Protein AF-A0A6A4G8T8-F1 (afdb_monomer)

Sequence (136 aa):
MVIAWNAFVVKFKLSPSDRVQQFKTRRDKFFRSTIRGAMTNVHEMSMAGKVRCAVEMKDECPFCYKGIPSMQANQPNLSRDLELAKIRLTELIESSKDKQALRIQAVLAGNEELRSQLDLIEQQTSKRIGSYSNNH

Mean predicted aligned error: 12.21 Å

pLDDT: mean 79.35, std 14.39, range [36.5, 96.31]

Secondary structure (DSSP, 8-state):
--THHHHHHHHHHT--GGGHHHHHHHHHHHHHH-HHHHHHHHHHHHHHTTS---S-GGG--TTSPTT-PPP-S--TT--HHHHHHHHHHHHHHHHHHHHHHHHHHHHHHHHHHHHHHHHHHHHHHHHHHHHHHT--

Solvent-accessible surface area (backbone atoms only — not comparable to full-atom values): 7932 Å² total; per-residue (Å²): 139,81,66,70,58,63,60,45,53,60,56,39,77,77,49,57,85,91,36,51,68,61,47,52,55,52,50,54,48,40,31,73,72,37,59,70,30,16,49,49,47,23,36,52,45,17,54,72,68,74,43,65,43,70,56,56,74,93,73,57,57,89,84,58,63,88,92,60,79,59,66,70,95,80,66,98,77,66,52,72,68,45,50,53,34,43,53,53,32,51,55,46,51,52,55,49,51,54,55,48,51,54,52,51,52,54,53,53,54,53,52,52,52,54,49,54,53,48,54,53,50,53,52,52,51,52,53,52,56,56,59,63,67,72,74,112

Structure (mmCIF, N/CA/C/O backbone):
data_AF-A0A6A4G8T8-F1
#
_entry.id   AF-A0A6A4G8T8-F1
#
loop_
_atom_site.group_PDB
_atom_site.id
_atom_site.type_symbol
_atom_site.label_atom_id
_atom_site.label_alt_id
_atom_site.label_comp_id
_atom_site.label_asym_id
_atom_site.label_entity_id
_atom_site.label_seq_id
_atom_site.pdbx_PDB_ins_code
_atom_site.Cartn_x
_atom_site.Cartn_y
_atom_site.Cartn_z
_atom_site.occupancy
_atom_site.B_iso_or_equiv
_atom_site.auth_seq_id
_atom_site.auth_comp_id
_atom_site.auth_asym_id
_atom_site.auth_atom_id
_atom_site.pdbx_PDB_model_num
ATOM 1 N N . MET A 1 1 ? -11.627 3.392 -1.302 1.00 36.50 1 MET A N 1
ATOM 2 C CA . MET A 1 1 ? -11.809 3.679 -2.745 1.00 36.50 1 MET A CA 1
ATOM 3 C C . MET A 1 1 ? -10.728 2.931 -3.550 1.00 36.50 1 MET A C 1
ATOM 5 O O . MET A 1 1 ? -9.694 3.500 -3.857 1.00 36.50 1 MET A O 1
ATOM 9 N N . VAL A 1 2 ? -10.902 1.625 -3.812 1.00 47.66 2 VAL A N 1
ATOM 10 C CA . VAL A 1 2 ? -9.869 0.738 -4.430 1.00 47.66 2 VAL A CA 1
ATOM 11 C C . VAL A 1 2 ? -10.173 0.422 -5.914 1.00 47.66 2 VAL A C 1
ATOM 13 O O . VAL A 1 2 ? -9.402 -0.223 -6.613 1.00 47.66 2 VAL A O 1
ATOM 16 N N . ILE A 1 3 ? -11.276 0.954 -6.449 1.00 49.69 3 ILE A N 1
ATOM 17 C CA . ILE A 1 3 ? -11.832 0.592 -7.767 1.00 49.69 3 ILE A CA 1
ATOM 18 C C . ILE A 1 3 ? -11.150 1.342 -8.941 1.00 49.69 3 ILE A C 1
ATOM 20 O O . ILE A 1 3 ? -11.283 0.963 -10.102 1.00 49.69 3 ILE A O 1
ATOM 24 N N . ALA A 1 4 ? -10.346 2.376 -8.670 1.00 72.31 4 ALA A N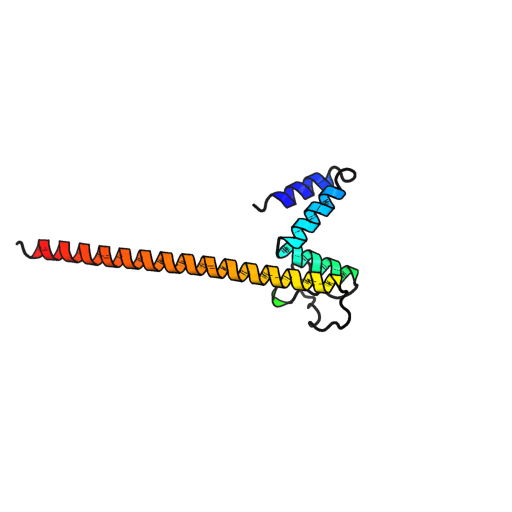 1
ATOM 25 C CA . ALA A 1 4 ? -9.829 3.278 -9.707 1.00 72.31 4 ALA A CA 1
ATOM 26 C C . ALA A 1 4 ? -8.699 2.699 -10.588 1.00 72.31 4 ALA A C 1
ATOM 28 O O . ALA A 1 4 ? -8.515 3.156 -11.719 1.00 72.31 4 ALA A O 1
ATOM 29 N N . TRP A 1 5 ? -7.935 1.720 -10.091 1.00 65.62 5 TRP A N 1
ATOM 30 C CA . TRP A 1 5 ? -6.782 1.162 -10.811 1.00 65.62 5 TRP A CA 1
ATOM 31 C C . TRP A 1 5 ? -7.190 0.078 -11.812 1.00 65.62 5 TRP A C 1
ATOM 33 O O . TRP A 1 5 ? -6.855 0.174 -12.990 1.00 65.62 5 TRP A O 1
ATOM 43 N N . ASN A 1 6 ? -8.002 -0.893 -11.386 1.00 70.50 6 ASN A N 1
ATOM 44 C CA . ASN A 1 6 ? -8.448 -1.986 -12.257 1.00 70.50 6 ASN A CA 1
ATOM 45 C C . ASN A 1 6 ? -9.254 -1.464 -13.456 1.00 70.50 6 ASN A C 1
ATOM 47 O O . ASN A 1 6 ? -8.993 -1.852 -14.593 1.00 70.50 6 ASN A O 1
ATOM 51 N N . ALA A 1 7 ? -10.164 -0.511 -13.224 1.00 69.06 7 ALA A N 1
ATOM 52 C CA . ALA A 1 7 ? -10.941 0.124 -14.289 1.00 69.06 7 ALA A CA 1
ATOM 53 C C . ALA A 1 7 ? -10.059 0.882 -15.297 1.00 69.06 7 ALA A C 1
ATOM 55 O O . ALA A 1 7 ? -10.372 0.950 -16.486 1.00 69.06 7 ALA A O 1
ATOM 56 N N . PHE A 1 8 ? -8.941 1.445 -14.836 1.00 66.69 8 PHE A N 1
ATOM 57 C CA . PHE A 1 8 ? -7.978 2.113 -15.700 1.00 66.69 8 PHE A CA 1
ATOM 58 C C . PHE A 1 8 ? -7.171 1.117 -16.545 1.00 66.69 8 PHE A C 1
ATOM 60 O O . PHE A 1 8 ? -7.055 1.317 -17.751 1.00 66.69 8 PHE A O 1
ATOM 67 N N . VAL A 1 9 ? -6.684 0.023 -15.948 1.00 69.56 9 VAL A N 1
ATOM 68 C CA . VAL A 1 9 ? -5.922 -1.024 -16.654 1.00 69.56 9 VAL A CA 1
ATOM 69 C C . VAL A 1 9 ? -6.753 -1.664 -17.770 1.00 69.56 9 VAL A C 1
ATOM 71 O O . VAL A 1 9 ? -6.255 -1.829 -18.882 1.00 69.56 9 VAL A O 1
ATOM 74 N N . VAL A 1 10 ? -8.029 -1.968 -17.509 1.00 71.44 10 VAL A N 1
ATOM 75 C CA . VAL A 1 10 ? -8.948 -2.516 -18.524 1.00 71.44 10 VAL A CA 1
ATOM 76 C C . VAL A 1 10 ? -9.118 -1.543 -19.694 1.00 71.44 10 VAL A C 1
ATOM 78 O O . VAL A 1 10 ? -8.988 -1.941 -20.847 1.00 71.44 10 VAL A O 1
ATOM 81 N N . LYS A 1 11 ? -9.328 -0.250 -19.412 1.00 64.50 11 LYS A N 1
ATOM 82 C CA . LYS A 1 11 ? -9.468 0.781 -20.454 1.00 64.50 11 LYS A CA 1
ATOM 83 C C . LYS A 1 11 ? -8.164 1.062 -21.212 1.00 64.50 11 LYS A C 1
ATOM 85 O O . LYS A 1 11 ? -8.225 1.454 -22.370 1.00 64.50 11 LYS A O 1
ATOM 90 N N . PHE A 1 12 ? -7.004 0.885 -20.582 1.00 62.62 12 PHE A N 1
ATOM 91 C CA . PHE A 1 12 ? -5.693 1.086 -21.208 1.00 62.62 12 PHE A CA 1
ATOM 92 C C . PHE A 1 12 ? -5.370 -0.001 -22.243 1.00 62.62 12 PHE A C 1
ATOM 94 O O . PHE A 1 12 ? -4.900 0.320 -23.330 1.00 62.62 12 PHE A O 1
ATOM 101 N N . LYS A 1 13 ? -5.697 -1.269 -21.949 1.00 67.12 13 LYS A N 1
ATOM 102 C CA . LYS A 1 13 ? 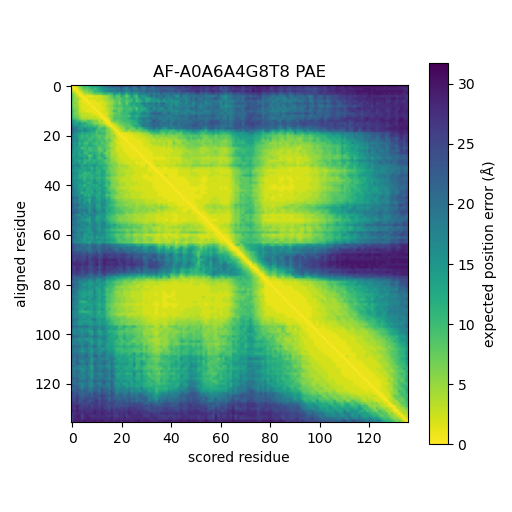-5.511 -2.394 -22.887 1.00 67.12 13 LYS A CA 1
ATOM 103 C C . LYS A 1 13 ? -6.242 -2.206 -24.222 1.00 67.12 13 LYS A C 1
ATOM 105 O O . LYS A 1 13 ? -5.807 -2.754 -25.224 1.00 67.12 13 LYS A O 1
ATOM 110 N N . LEU A 1 14 ? -7.336 -1.445 -24.221 1.00 69.06 14 LEU A N 1
ATOM 111 C CA . LEU A 1 14 ? -8.192 -1.234 -25.389 1.00 69.06 14 LEU A CA 1
ATOM 112 C C . LEU A 1 14 ? -7.700 -0.119 -26.329 1.00 69.06 14 LEU A C 1
ATOM 114 O O . LEU A 1 14 ? -8.100 -0.108 -27.485 1.00 69.06 14 LEU A O 1
ATOM 118 N N . SER A 1 15 ? -6.864 0.820 -25.863 1.00 65.44 15 SER A N 1
ATOM 119 C CA . SER A 1 15 ? -6.352 1.925 -26.697 1.00 65.44 15 SER A CA 1
ATOM 120 C C . SER A 1 15 ? -5.015 2.457 -26.153 1.00 65.44 15 SER A C 1
ATOM 122 O O . SER A 1 15 ? -5.001 3.425 -25.382 1.00 65.44 15 SER A O 1
ATOM 124 N N . PRO A 1 16 ? -3.884 1.813 -26.502 1.00 60.66 16 PRO A N 1
ATOM 125 C CA . PRO A 1 16 ? -2.596 2.050 -25.846 1.00 60.66 16 PRO A CA 1
ATOM 126 C C . PRO A 1 16 ? -1.949 3.405 -26.170 1.00 60.66 16 PRO A C 1
ATOM 128 O O . PRO A 1 16 ? -1.355 4.009 -25.278 1.00 60.66 16 PRO A O 1
ATOM 131 N N . SER A 1 17 ? -2.064 3.891 -27.413 1.00 65.94 17 SER A N 1
ATOM 132 C CA . SER A 1 17 ? -1.285 5.027 -27.943 1.00 65.94 17 SER A CA 1
ATOM 133 C C . SER A 1 17 ? -1.562 6.354 -27.231 1.00 65.94 17 SER A C 1
ATOM 135 O O . SER A 1 17 ? -0.626 7.027 -26.806 1.00 65.94 17 SER A O 1
ATOM 137 N N . ASP A 1 18 ? -2.830 6.689 -26.987 1.00 62.88 18 ASP A N 1
ATOM 138 C CA . ASP A 1 18 ? -3.213 8.002 -26.434 1.00 62.88 18 ASP A CA 1
ATOM 139 C C . ASP A 1 18 ? -3.124 8.069 -24.903 1.00 62.88 18 ASP A C 1
ATOM 141 O O . ASP A 1 18 ? -3.369 9.104 -24.280 1.00 62.88 18 ASP A O 1
ATOM 145 N N . ARG A 1 19 ? -2.820 6.940 -24.253 1.00 69.12 19 ARG A N 1
ATOM 146 C CA . ARG A 1 19 ? -2.987 6.785 -22.800 1.00 69.12 19 ARG A CA 1
ATOM 147 C C . ARG A 1 19 ? -1.708 6.416 -22.069 1.00 69.12 19 ARG A C 1
ATOM 149 O O . ARG A 1 19 ? -1.743 6.292 -20.844 1.00 69.12 19 ARG A O 1
ATOM 156 N N . VAL A 1 20 ? -0.577 6.290 -22.770 1.00 74.50 20 VAL A N 1
ATOM 157 C CA . VAL A 1 20 ? 0.723 5.936 -22.169 1.00 74.50 20 VAL A CA 1
ATOM 158 C C . VAL A 1 20 ? 1.103 6.911 -21.056 1.00 74.50 20 VAL A C 1
ATOM 160 O O . VAL A 1 20 ? 1.505 6.486 -19.974 1.00 74.50 20 VAL A O 1
ATOM 163 N N . GLN A 1 21 ? 0.932 8.216 -21.278 1.00 76.31 21 GLN A N 1
ATOM 164 C CA . GLN A 1 21 ? 1.296 9.216 -20.276 1.00 76.31 21 GLN A CA 1
ATOM 165 C C . GLN A 1 21 ? 0.377 9.156 -19.049 1.00 76.31 21 GLN A C 1
ATOM 167 O O . GLN A 1 21 ? 0.859 9.157 -17.919 1.00 76.31 21 GLN A O 1
ATOM 172 N N . GLN A 1 22 ? -0.935 8.993 -19.254 1.00 78.12 22 GLN A N 1
ATOM 173 C CA . GLN A 1 22 ? -1.886 8.794 -18.154 1.00 78.12 22 GLN A CA 1
ATOM 174 C C . GLN A 1 22 ? -1.583 7.513 -17.367 1.00 78.12 22 GLN A C 1
ATOM 176 O O . GLN A 1 22 ? -1.731 7.490 -16.144 1.00 78.12 22 GLN A O 1
ATOM 181 N N . PHE A 1 23 ? -1.130 6.460 -18.053 1.00 78.38 23 PHE A N 1
ATOM 182 C CA . PHE A 1 23 ? -0.689 5.218 -17.428 1.00 78.38 23 PHE A CA 1
ATOM 183 C C . PHE A 1 23 ? 0.527 5.438 -16.549 1.00 78.38 23 PHE A C 1
ATOM 185 O O . PHE A 1 23 ? 0.469 5.088 -15.372 1.00 78.38 23 PHE A O 1
ATOM 192 N N . LYS A 1 24 ? 1.573 6.084 -17.074 1.00 79.81 24 LYS A N 1
ATOM 193 C CA . LYS A 1 24 ? 2.770 6.430 -16.299 1.00 79.81 24 LYS A CA 1
ATOM 194 C C . LYS A 1 24 ? 2.394 7.225 -15.049 1.00 79.81 24 LYS A C 1
ATOM 196 O O . LYS A 1 24 ? 2.714 6.803 -13.944 1.00 79.81 24 LYS A O 1
ATOM 201 N N . THR A 1 25 ? 1.596 8.285 -15.190 1.00 84.50 25 THR A N 1
ATOM 202 C CA . THR A 1 25 ? 1.159 9.107 -14.050 1.00 84.50 25 THR A CA 1
ATOM 203 C C . THR A 1 25 ? 0.386 8.303 -13.004 1.00 84.50 25 THR A C 1
ATOM 205 O O . THR A 1 25 ? 0.646 8.429 -11.805 1.00 84.50 25 THR A O 1
ATOM 208 N N . ARG A 1 26 ? -0.577 7.471 -13.422 1.00 82.75 26 ARG A N 1
ATOM 209 C CA . ARG A 1 26 ? -1.377 6.678 -12.477 1.00 82.75 26 ARG A CA 1
ATOM 210 C C . ARG A 1 26 ? -0.561 5.561 -11.830 1.00 82.75 26 ARG A C 1
ATOM 212 O O . ARG A 1 26 ? -0.745 5.323 -10.639 1.00 82.75 26 ARG A O 1
ATOM 219 N N . ARG A 1 27 ? 0.335 4.914 -12.579 1.00 82.69 27 ARG A N 1
ATOM 220 C CA . ARG A 1 27 ? 1.260 3.897 -12.066 1.00 82.69 27 ARG A CA 1
ATOM 221 C C . ARG A 1 27 ? 2.175 4.498 -11.010 1.00 82.69 27 ARG A C 1
ATOM 223 O O . ARG A 1 27 ? 2.255 3.976 -9.906 1.00 82.69 27 ARG A O 1
ATOM 230 N N . ASP A 1 28 ? 2.777 5.644 -11.302 1.00 84.62 28 ASP A N 1
ATOM 231 C CA . ASP A 1 28 ? 3.679 6.306 -10.365 1.00 84.62 28 ASP A CA 1
ATOM 232 C C . ASP A 1 28 ? 2.931 6.767 -9.104 1.00 84.62 28 ASP A C 1
ATOM 234 O O . ASP A 1 28 ? 3.448 6.670 -7.990 1.00 84.62 28 ASP A O 1
ATOM 238 N N . LYS A 1 29 ? 1.676 7.219 -9.244 1.00 86.50 29 LYS A N 1
ATOM 239 C CA . LYS A 1 29 ? 0.807 7.498 -8.092 1.00 86.50 29 LYS A CA 1
ATOM 240 C C . LYS A 1 29 ? 0.534 6.232 -7.278 1.00 86.50 29 LYS A C 1
ATOM 242 O O . LYS A 1 29 ? 0.609 6.283 -6.053 1.00 86.50 29 LYS A O 1
ATOM 247 N N . PHE A 1 30 ? 0.227 5.110 -7.926 1.00 84.81 30 PHE A N 1
ATOM 248 C CA . PHE A 1 30 ? 0.000 3.827 -7.258 1.00 84.81 30 PHE A CA 1
ATOM 249 C C . PHE A 1 30 ? 1.239 3.364 -6.476 1.00 84.81 30 PHE A C 1
ATOM 251 O O . PHE A 1 30 ? 1.114 3.017 -5.300 1.00 84.81 30 PHE A O 1
ATOM 258 N N . PHE A 1 31 ? 2.426 3.460 -7.084 1.00 85.75 31 PHE A N 1
ATOM 259 C CA . PHE A 1 31 ? 3.709 3.132 -6.457 1.00 85.75 31 PHE A CA 1
ATOM 260 C C . PHE A 1 31 ? 4.013 3.982 -5.225 1.00 85.75 31 PHE A C 1
ATOM 262 O O . PHE A 1 31 ? 4.567 3.478 -4.256 1.00 85.75 31 PHE A O 1
ATOM 269 N N . ARG A 1 32 ? 3.613 5.257 -5.231 1.00 84.88 32 ARG A N 1
ATOM 270 C CA . ARG A 1 32 ? 3.858 6.177 -4.112 1.00 84.88 32 ARG A CA 1
ATOM 271 C C . ARG A 1 32 ? 2.826 6.123 -2.986 1.00 84.88 32 ARG A C 1
ATOM 273 O O . ARG A 1 32 ? 3.117 6.607 -1.903 1.00 84.88 32 ARG A O 1
ATOM 280 N N . SER A 1 33 ? 1.616 5.620 -3.230 1.00 84.00 33 SER A N 1
ATOM 281 C CA . SER A 1 33 ? 0.484 5.813 -2.299 1.00 84.00 33 SER A CA 1
ATOM 282 C C . SER A 1 33 ? -0.043 4.542 -1.648 1.00 84.00 33 SER A C 1
ATOM 284 O O . SER A 1 33 ? -0.909 4.616 -0.778 1.00 84.00 33 SER A O 1
ATOM 286 N N . THR A 1 34 ? 0.436 3.372 -2.065 1.00 87.69 34 THR A N 1
ATOM 287 C CA . THR A 1 34 ? -0.050 2.095 -1.540 1.00 87.69 34 THR A CA 1
ATOM 288 C C . THR A 1 34 ? 1.118 1.181 -1.212 1.00 87.69 34 THR A C 1
ATOM 290 O O . THR A 1 34 ? 2.083 1.140 -1.971 1.00 87.69 34 THR A O 1
ATOM 293 N N . ILE A 1 35 ? 1.005 0.400 -0.132 1.00 89.50 35 ILE A N 1
ATOM 294 C CA . ILE A 1 35 ? 2.016 -0.609 0.234 1.00 89.50 35 ILE A CA 1
ATOM 295 C C . ILE A 1 35 ? 2.250 -1.564 -0.940 1.00 89.50 35 ILE A C 1
ATOM 297 O O . ILE A 1 35 ? 3.381 -1.764 -1.366 1.00 89.50 35 ILE A O 1
ATOM 301 N N . ARG A 1 36 ? 1.172 -2.081 -1.546 1.00 88.19 36 ARG A N 1
ATOM 302 C CA . ARG A 1 36 ? 1.273 -2.993 -2.694 1.00 88.19 36 ARG A CA 1
ATOM 303 C C . ARG A 1 36 ? 1.972 -2.348 -3.892 1.00 88.19 36 ARG A C 1
ATOM 305 O O . ARG A 1 36 ? 2.762 -3.009 -4.561 1.00 88.19 36 ARG A O 1
ATOM 312 N N . GLY A 1 37 ? 1.703 -1.075 -4.168 1.00 87.19 37 GLY A N 1
ATOM 313 C CA . GLY A 1 37 ? 2.383 -0.336 -5.226 1.00 87.19 37 GLY A CA 1
ATOM 314 C C . GLY A 1 37 ? 3.857 -0.105 -4.923 1.00 87.19 37 GLY A C 1
ATOM 315 O O . GLY A 1 37 ? 4.686 -0.337 -5.796 1.00 87.19 37 GLY A O 1
ATOM 316 N N . ALA A 1 38 ? 4.198 0.277 -3.695 1.00 90.75 38 ALA A N 1
ATOM 317 C CA . ALA A 1 38 ? 5.585 0.443 -3.275 1.00 90.75 38 ALA A CA 1
ATOM 318 C C . ALA A 1 38 ? 6.361 -0.884 -3.342 1.00 90.75 38 ALA A C 1
ATOM 320 O O . ALA A 1 38 ? 7.465 -0.914 -3.877 1.00 90.75 38 ALA A O 1
ATOM 321 N N . MET A 1 39 ? 5.751 -2.001 -2.926 1.00 90.75 39 MET A N 1
ATOM 322 C CA . MET A 1 39 ? 6.313 -3.348 -3.101 1.00 90.75 39 MET A CA 1
ATOM 323 C C . MET A 1 39 ? 6.529 -3.703 -4.571 1.00 90.75 39 MET A C 1
ATOM 325 O O . MET A 1 39 ? 7.561 -4.272 -4.913 1.00 90.75 39 MET A O 1
ATOM 329 N N . THR A 1 40 ? 5.567 -3.363 -5.438 1.00 89.50 40 THR A N 1
ATOM 330 C CA . THR A 1 40 ? 5.695 -3.570 -6.891 1.00 89.50 40 THR A CA 1
ATOM 331 C C . THR A 1 40 ? 6.896 -2.793 -7.424 1.00 89.50 40 THR A C 1
ATOM 333 O O . THR A 1 40 ? 7.712 -3.350 -8.145 1.00 89.50 40 THR A O 1
ATOM 336 N N . ASN A 1 41 ? 7.043 -1.530 -7.016 1.00 90.75 41 ASN A N 1
ATOM 337 C CA . ASN A 1 41 ? 8.139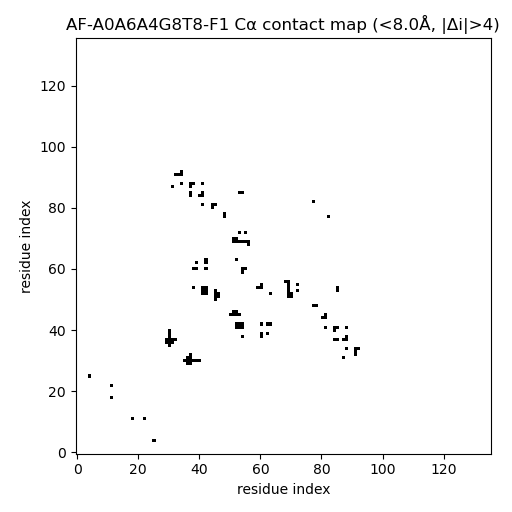 -0.673 -7.449 1.00 90.75 41 ASN A CA 1
ATOM 338 C C . ASN A 1 41 ? 9.506 -1.217 -7.006 1.00 90.75 41 ASN A C 1
ATOM 340 O O . ASN A 1 41 ? 10.405 -1.341 -7.828 1.00 90.75 41 ASN A O 1
ATOM 344 N N . VAL A 1 42 ? 9.655 -1.608 -5.734 1.00 90.88 42 VAL A N 1
ATOM 345 C CA . VAL A 1 42 ? 10.894 -2.234 -5.235 1.00 90.88 42 VAL A CA 1
ATOM 346 C C . VAL A 1 42 ? 11.205 -3.513 -6.012 1.00 90.88 42 VAL A C 1
ATOM 348 O O . VAL A 1 42 ? 12.342 -3.713 -6.428 1.00 90.88 42 VAL A O 1
ATOM 351 N N . HIS A 1 43 ? 10.198 -4.354 -6.262 1.00 88.88 43 HIS A N 1
ATOM 352 C CA . HIS A 1 43 ? 10.365 -5.578 -7.040 1.00 88.88 43 HIS A CA 1
ATOM 353 C C . HIS A 1 43 ? 10.832 -5.292 -8.476 1.00 88.88 43 HIS A C 1
ATOM 355 O O . HIS A 1 43 ? 11.838 -5.849 -8.910 1.00 88.88 43 HIS A O 1
ATOM 361 N N . GLU A 1 44 ? 10.147 -4.401 -9.199 1.00 88.12 44 GLU A N 1
ATOM 362 C CA . GLU A 1 44 ? 10.504 -4.022 -10.572 1.00 88.12 44 GLU A CA 1
ATOM 363 C C . GLU A 1 44 ? 11.926 -3.446 -10.649 1.00 88.12 44 GLU A C 1
ATOM 365 O O . GLU A 1 44 ? 12.706 -3.832 -11.520 1.00 88.12 44 GLU A O 1
ATOM 370 N N . MET A 1 45 ? 12.294 -2.572 -9.710 1.00 88.31 45 MET A N 1
ATOM 371 C CA . MET A 1 45 ? 13.615 -1.940 -9.669 1.00 88.31 45 MET A CA 1
ATOM 372 C C . MET A 1 45 ? 14.726 -2.928 -9.316 1.00 88.31 45 MET A C 1
ATOM 374 O O . MET A 1 45 ? 15.805 -2.864 -9.904 1.00 88.31 45 MET A O 1
ATOM 378 N N . SER A 1 46 ? 14.460 -3.882 -8.422 1.00 86.44 46 SER A N 1
ATOM 379 C CA . SER A 1 46 ? 15.374 -4.990 -8.161 1.00 86.44 46 SER A CA 1
ATOM 380 C C . SER A 1 46 ? 15.619 -5.827 -9.417 1.00 86.44 46 SER A C 1
ATOM 382 O O . SER A 1 46 ? 16.770 -6.060 -9.784 1.00 86.44 46 SER A O 1
ATOM 384 N N . MET A 1 47 ? 14.553 -6.234 -10.117 1.00 84.50 47 MET A N 1
ATOM 385 C CA . MET A 1 47 ? 14.681 -7.033 -11.340 1.00 84.50 47 MET A CA 1
ATOM 386 C C . MET A 1 47 ? 15.428 -6.269 -12.442 1.00 84.50 47 MET A C 1
ATOM 388 O O . MET A 1 47 ? 16.292 -6.840 -13.108 1.00 84.50 47 MET A O 1
ATOM 392 N N . ALA A 1 48 ? 15.157 -4.969 -12.598 1.00 83.38 48 ALA A N 1
ATOM 393 C CA . ALA A 1 48 ? 15.859 -4.105 -13.546 1.00 83.38 48 ALA A CA 1
ATOM 394 C C . ALA A 1 48 ? 17.356 -3.971 -13.219 1.00 83.38 48 ALA A C 1
ATOM 396 O O . ALA A 1 48 ? 18.195 -4.012 -14.118 1.00 83.38 48 ALA A O 1
ATOM 397 N N . GLY A 1 49 ? 17.698 -3.883 -11.931 1.00 80.62 49 GLY A N 1
ATOM 398 C CA . GLY A 1 49 ? 19.078 -3.901 -11.443 1.00 80.62 49 GLY A CA 1
ATOM 399 C C . GLY A 1 49 ? 19.755 -5.273 -11.515 1.00 80.62 49 GLY A C 1
ATOM 400 O O . GLY A 1 49 ? 20.905 -5.388 -11.101 1.00 80.62 49 GLY A O 1
ATOM 401 N N . LYS A 1 50 ? 19.067 -6.313 -12.016 1.00 80.25 50 LYS A N 1
ATOM 402 C CA . LYS A 1 50 ? 19.517 -7.718 -12.008 1.00 80.25 50 LYS A CA 1
ATOM 403 C C . LYS A 1 50 ? 19.894 -8.215 -10.608 1.00 80.25 50 LYS A C 1
ATOM 405 O O . LYS A 1 50 ? 20.738 -9.097 -10.454 1.00 80.25 50 LYS A O 1
ATOM 410 N N . VAL A 1 51 ? 19.247 -7.660 -9.589 1.00 80.00 51 VAL A N 1
ATOM 411 C CA . VAL A 1 51 ? 19.398 -8.062 -8.194 1.00 80.00 51 VAL A CA 1
ATOM 412 C C . VAL A 1 51 ? 18.154 -8.802 -7.721 1.00 80.00 51 VAL A C 1
ATOM 414 O O . VAL A 1 51 ? 17.082 -8.734 -8.327 1.00 80.00 51 VAL A O 1
ATOM 417 N N . ARG A 1 52 ? 18.275 -9.536 -6.613 1.00 79.25 52 ARG A N 1
ATOM 418 C CA . ARG A 1 52 ? 17.100 -10.149 -5.984 1.00 79.25 52 ARG A CA 1
ATOM 419 C C . ARG A 1 52 ? 16.175 -9.072 -5.416 1.00 79.25 52 ARG A C 1
ATOM 421 O O . ARG A 1 52 ? 16.598 -7.953 -5.135 1.00 79.25 52 ARG A O 1
ATOM 428 N N . CYS A 1 53 ? 14.899 -9.428 -5.268 1.00 85.56 53 CYS A N 1
ATOM 429 C CA . CYS A 1 53 ? 13.882 -8.527 -4.737 1.00 85.56 53 CYS A CA 1
ATOM 430 C C . CYS A 1 53 ? 14.289 -8.001 -3.358 1.00 85.56 53 CYS A C 1
ATOM 432 O O . CYS A 1 53 ? 14.499 -8.788 -2.438 1.00 85.56 53 CYS A O 1
ATOM 434 N N . ALA A 1 54 ? 14.365 -6.678 -3.225 1.00 86.00 54 ALA A N 1
ATOM 435 C CA . ALA A 1 54 ? 14.811 -6.023 -2.001 1.00 86.00 54 ALA A CA 1
ATOM 436 C C . ALA A 1 54 ? 13.672 -5.731 -1.004 1.00 86.00 54 ALA A C 1
ATOM 438 O O . ALA A 1 54 ? 13.895 -5.037 -0.012 1.00 86.00 54 ALA A O 1
ATOM 439 N N . VAL A 1 55 ? 12.462 -6.242 -1.263 1.00 86.69 55 VAL A N 1
ATOM 440 C CA . VAL A 1 55 ? 11.376 -6.285 -0.273 1.00 86.69 55 VAL A CA 1
ATOM 441 C C . VAL A 1 55 ? 11.771 -7.263 0.833 1.00 86.69 55 VAL A C 1
ATOM 443 O O . VAL A 1 55 ? 12.252 -8.365 0.547 1.00 86.69 55 VAL A O 1
ATOM 446 N N . GLU A 1 56 ? 11.577 -6.867 2.090 1.00 82.06 56 GLU A N 1
ATOM 447 C CA . GLU A 1 56 ? 11.908 -7.722 3.227 1.00 82.06 56 GLU A CA 1
ATOM 448 C C . GLU A 1 56 ? 11.038 -8.985 3.240 1.00 82.06 56 GLU A C 1
ATOM 450 O O . GLU A 1 56 ? 9.853 -8.948 2.906 1.00 82.06 56 GLU A O 1
ATOM 455 N N . MET A 1 57 ? 11.617 -10.118 3.653 1.00 74.62 57 MET A N 1
ATOM 456 C CA . MET A 1 57 ? 10.897 -11.400 3.687 1.00 74.62 57 MET A CA 1
ATOM 457 C C . MET A 1 57 ? 9.604 -11.332 4.506 1.00 74.62 57 MET A C 1
ATOM 459 O O . MET A 1 57 ? 8.601 -11.907 4.096 1.00 74.62 57 MET A O 1
ATOM 463 N N . LYS A 1 58 ? 9.630 -10.611 5.635 1.00 80.31 58 LYS A N 1
ATOM 464 C CA . LYS A 1 58 ? 8.497 -10.477 6.562 1.00 80.31 58 LYS A CA 1
ATOM 465 C C . LYS A 1 58 ? 7.273 -9.800 5.939 1.00 80.31 58 LYS A C 1
ATOM 467 O O . LYS A 1 58 ? 6.168 -9.990 6.430 1.00 80.31 58 LYS A O 1
ATOM 472 N N . ASP A 1 59 ? 7.476 -9.017 4.881 1.00 79.88 59 ASP A N 1
ATOM 473 C CA . ASP A 1 59 ? 6.410 -8.270 4.216 1.00 79.88 59 ASP A CA 1
ATOM 474 C C . ASP A 1 59 ? 5.838 -9.027 2.997 1.00 79.88 59 ASP A C 1
ATOM 476 O O . ASP A 1 59 ? 4.955 -8.508 2.320 1.00 79.88 59 ASP A O 1
ATOM 480 N N . GLU A 1 60 ? 6.343 -10.238 2.712 1.00 78.75 60 GLU A N 1
ATOM 481 C CA . GLU A 1 60 ? 5.859 -11.175 1.685 1.00 78.75 60 GLU A CA 1
ATOM 482 C C . GLU A 1 60 ? 5.527 -10.525 0.329 1.00 78.75 60 GLU A C 1
ATOM 484 O O . GLU A 1 60 ? 4.367 -10.371 -0.062 1.00 78.75 60 GLU A O 1
ATOM 489 N N . CYS A 1 61 ? 6.560 -10.167 -0.443 1.00 83.19 61 CYS A N 1
ATOM 490 C CA . CYS A 1 61 ? 6.368 -9.587 -1.774 1.00 83.19 61 CYS A CA 1
ATOM 491 C C . CYS A 1 61 ? 5.472 -10.483 -2.663 1.00 83.19 61 CYS A C 1
ATOM 493 O O . CYS A 1 61 ? 5.891 -11.584 -3.032 1.00 83.19 61 CYS A O 1
ATOM 495 N N . PRO A 1 62 ? 4.293 -10.007 -3.111 1.00 80.81 62 PRO A N 1
ATOM 496 C CA . PRO A 1 62 ? 3.329 -10.838 -3.837 1.00 80.81 62 PRO A CA 1
ATOM 497 C C . PRO A 1 62 ? 3.745 -11.149 -5.283 1.00 80.81 62 PRO A C 1
ATOM 499 O O . PRO A 1 62 ? 3.049 -11.886 -5.976 1.00 80.81 62 PRO A O 1
ATOM 502 N N . PHE A 1 63 ? 4.843 -10.553 -5.753 1.00 80.31 63 PHE A N 1
ATOM 503 C CA . PHE A 1 63 ? 5.383 -10.730 -7.103 1.00 80.31 63 PHE A CA 1
ATOM 504 C C . PHE A 1 63 ? 6.598 -11.659 -7.133 1.00 80.31 63 PHE A C 1
ATOM 506 O O . PHE A 1 63 ? 7.013 -12.099 -8.202 1.00 80.31 63 PHE A 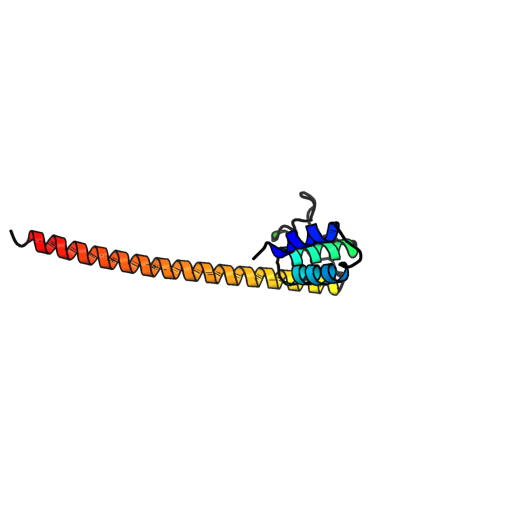O 1
ATOM 513 N N . CYS A 1 64 ? 7.178 -11.973 -5.973 1.00 78.69 64 CYS A N 1
ATOM 514 C CA . CYS A 1 64 ? 8.222 -12.983 -5.892 1.00 78.69 64 CYS A CA 1
ATOM 515 C C . CYS A 1 64 ? 7.619 -14.378 -6.095 1.00 78.69 64 CYS A C 1
ATOM 517 O O . CYS A 1 64 ? 6.529 -14.677 -5.606 1.00 78.69 64 CYS A O 1
ATOM 519 N N . TYR A 1 65 ? 8.351 -15.258 -6.780 1.00 66.94 65 TYR A N 1
ATOM 520 C CA . TYR A 1 65 ? 7.980 -16.668 -6.862 1.00 66.94 65 TYR A CA 1
ATOM 521 C C . TYR A 1 65 ? 7.991 -17.294 -5.463 1.00 66.94 65 TYR A C 1
ATOM 523 O O . TYR A 1 65 ? 8.988 -17.211 -4.740 1.00 66.94 65 TYR A O 1
ATOM 531 N N . LYS A 1 66 ? 6.882 -17.943 -5.088 1.00 60.75 66 LYS A N 1
ATOM 532 C CA . LYS A 1 66 ? 6.794 -18.719 -3.846 1.00 60.75 66 LYS A CA 1
ATOM 533 C C . LYS A 1 66 ? 7.876 -19.802 -3.856 1.00 60.75 66 LYS A C 1
ATOM 535 O O . LYS A 1 66 ? 7.984 -20.550 -4.821 1.00 60.75 66 LYS A O 1
ATOM 540 N N . GLY A 1 67 ? 8.669 -19.875 -2.790 1.00 52.09 67 GLY A N 1
ATOM 541 C CA . GLY A 1 67 ? 9.747 -20.861 -2.655 1.00 52.09 67 GLY A CA 1
ATOM 542 C C . GLY A 1 67 ? 11.125 -20.406 -3.147 1.00 52.09 67 GLY A C 1
ATOM 543 O O . GLY A 1 67 ? 12.080 -21.156 -2.985 1.00 52.09 67 GLY A O 1
ATOM 544 N N . ILE A 1 68 ? 11.271 -19.184 -3.677 1.00 55.47 68 ILE A N 1
ATOM 545 C CA . ILE A 1 68 ? 12.587 -18.556 -3.868 1.00 55.47 68 ILE A CA 1
ATOM 546 C C . ILE A 1 68 ? 12.785 -17.540 -2.736 1.00 55.47 68 ILE A C 1
ATOM 548 O O . ILE A 1 68 ? 12.170 -16.472 -2.773 1.00 55.47 68 ILE A O 1
ATOM 552 N N . PRO A 1 69 ? 13.623 -17.827 -1.722 1.00 50.72 69 PRO A N 1
ATOM 553 C CA . PRO A 1 69 ? 13.919 -16.859 -0.675 1.00 50.72 69 PRO A CA 1
ATOM 554 C C . PRO A 1 69 ? 14.490 -15.576 -1.295 1.00 50.72 69 PRO A C 1
ATOM 556 O O . PRO A 1 69 ? 15.405 -15.631 -2.129 1.00 50.72 69 PRO A O 1
ATOM 559 N N . SER A 1 70 ? 13.982 -14.413 -0.878 1.00 51.12 70 SER A N 1
ATOM 560 C CA . SER A 1 70 ? 14.716 -13.146 -1.023 1.00 51.12 70 SER A CA 1
ATOM 561 C C . SER A 1 70 ? 16.137 -13.371 -0.477 1.00 51.12 70 SER A C 1
ATOM 563 O O . SER A 1 70 ? 16.272 -13.963 0.589 1.00 51.12 70 SER A O 1
ATOM 565 N N . MET A 1 71 ? 17.222 -13.049 -1.198 1.00 50.19 71 MET A N 1
ATOM 566 C CA . MET A 1 71 ? 18.537 -13.185 -0.540 1.00 50.19 71 MET A CA 1
ATOM 567 C C . MET A 1 71 ? 18.684 -12.088 0.502 1.00 50.19 71 MET A C 1
ATOM 569 O O . MET A 1 71 ? 18.179 -10.985 0.323 1.00 50.19 71 MET A O 1
ATOM 573 N N . GLN A 1 72 ? 19.391 -12.452 1.569 1.00 48.72 72 GLN A N 1
ATOM 574 C CA . GLN A 1 72 ? 19.737 -11.649 2.734 1.00 48.72 72 GLN A CA 1
ATOM 575 C C . GLN A 1 72 ? 19.952 -10.159 2.438 1.00 48.72 72 GLN A C 1
ATOM 577 O O . GLN A 1 72 ? 20.536 -9.776 1.427 1.00 48.72 72 GLN A O 1
ATOM 582 N N . ALA A 1 73 ? 19.527 -9.345 3.405 1.00 50.22 73 ALA A N 1
ATOM 583 C CA . ALA A 1 73 ? 19.436 -7.885 3.408 1.00 50.22 73 ALA A CA 1
ATOM 584 C C . ALA A 1 73 ? 20.728 -7.094 3.101 1.00 50.22 73 ALA A C 1
ATOM 586 O O . ALA A 1 73 ? 20.684 -5.866 3.075 1.00 50.22 73 ALA A O 1
ATOM 587 N N . ASN A 1 74 ? 21.847 -7.757 2.812 1.00 50.19 74 ASN A N 1
ATOM 588 C CA . ASN A 1 74 ? 23.147 -7.136 2.586 1.00 50.19 74 ASN A CA 1
ATOM 589 C C . ASN A 1 74 ? 23.582 -7.308 1.127 1.00 50.19 74 ASN A C 1
ATOM 591 O O . ASN A 1 74 ? 24.409 -8.160 0.807 1.00 50.19 74 ASN A O 1
ATOM 595 N N . GLN A 1 75 ? 23.033 -6.485 0.232 1.00 56.00 75 GLN A N 1
ATOM 596 C CA . GLN A 1 75 ? 23.669 -6.236 -1.060 1.00 56.00 75 GLN A CA 1
ATOM 597 C C . GLN A 1 75 ? 24.371 -4.873 -1.014 1.00 56.00 75 GLN A C 1
ATOM 599 O O . GLN A 1 75 ? 23.683 -3.865 -0.875 1.00 56.00 75 GLN A O 1
ATOM 604 N N . PRO A 1 76 ? 25.711 -4.818 -1.141 1.00 55.16 76 PRO A N 1
ATOM 605 C CA . PRO A 1 76 ? 26.466 -3.573 -0.995 1.00 55.16 76 PRO A CA 1
ATOM 606 C C . PRO A 1 76 ? 26.271 -2.563 -2.138 1.00 55.16 76 PRO A C 1
ATOM 608 O O . PRO A 1 76 ? 26.779 -1.455 -2.043 1.00 55.16 76 PRO A O 1
ATOM 611 N N . ASN A 1 77 ? 25.544 -2.918 -3.205 1.00 63.66 77 ASN A N 1
ATOM 612 C CA . ASN A 1 77 ? 25.431 -2.114 -4.427 1.00 63.66 77 ASN A CA 1
ATOM 613 C C . ASN A 1 77 ? 23.975 -1.980 -4.902 1.00 63.66 77 ASN A C 1
ATOM 615 O O . ASN A 1 77 ? 23.660 -2.269 -6.059 1.00 63.66 77 ASN A O 1
ATOM 619 N N . LEU A 1 78 ? 23.058 -1.588 -4.014 1.00 70.75 78 LEU A N 1
ATOM 620 C CA . LEU A 1 78 ? 21.736 -1.154 -4.465 1.00 70.75 78 LEU A CA 1
ATOM 621 C C . LEU A 1 78 ? 21.896 0.172 -5.216 1.00 70.75 78 LEU A C 1
ATOM 623 O O . LEU A 1 78 ? 22.659 1.045 -4.810 1.00 70.75 78 LEU A O 1
ATOM 627 N N . SER A 1 79 ? 21.182 0.338 -6.329 1.00 85.19 79 SER A N 1
ATOM 628 C CA . SER A 1 79 ? 21.116 1.656 -6.952 1.00 85.19 79 SER A CA 1
ATOM 629 C C . SER A 1 79 ? 20.434 2.633 -5.991 1.00 85.19 79 SER A C 1
ATOM 631 O O . SER A 1 79 ? 19.508 2.258 -5.267 1.00 85.19 79 SER A O 1
ATOM 633 N N . ARG A 1 80 ? 20.842 3.906 -6.020 1.00 88.25 80 ARG A N 1
ATOM 634 C CA . ARG A 1 80 ? 20.219 4.973 -5.218 1.00 88.25 80 ARG A CA 1
ATOM 635 C C . ARG A 1 80 ? 18.693 4.983 -5.352 1.00 88.25 80 ARG A C 1
ATOM 637 O O . ARG A 1 80 ? 17.973 5.184 -4.379 1.00 88.25 80 ARG A O 1
ATOM 644 N N . ASP A 1 81 ? 18.194 4.737 -6.560 1.00 87.31 81 ASP A N 1
ATOM 645 C CA . ASP A 1 81 ? 16.759 4.715 -6.825 1.00 87.31 81 ASP A CA 1
ATOM 646 C C . ASP A 1 81 ? 16.065 3.535 -6.122 1.00 87.31 81 ASP A C 1
ATOM 648 O O . ASP A 1 81 ? 14.959 3.690 -5.598 1.00 87.31 81 ASP A O 1
ATOM 652 N N . LEU A 1 82 ? 16.714 2.366 -6.067 1.00 88.75 82 LEU A N 1
ATOM 653 C CA . LEU A 1 82 ? 16.204 1.196 -5.354 1.00 88.75 82 LEU A CA 1
ATOM 654 C C . LEU A 1 82 ? 16.226 1.413 -3.835 1.00 88.75 82 LEU A C 1
ATOM 656 O O . LEU A 1 82 ? 15.266 1.047 -3.159 1.00 88.75 82 LEU A O 1
ATOM 660 N N . GLU A 1 83 ? 17.256 2.064 -3.294 1.00 89.81 83 GLU A N 1
ATOM 661 C CA . GLU A 1 83 ? 17.290 2.452 -1.877 1.00 89.81 83 GLU A CA 1
ATOM 662 C C . GLU A 1 83 ? 16.142 3.399 -1.518 1.00 89.81 83 GLU A C 1
ATOM 664 O O . GLU A 1 83 ? 15.409 3.151 -0.560 1.00 89.81 83 GLU A O 1
ATOM 669 N N . LEU A 1 84 ? 15.909 4.433 -2.331 1.00 91.06 84 LEU A N 1
ATOM 670 C CA . LEU A 1 84 ? 14.782 5.350 -2.142 1.00 91.06 84 LEU A CA 1
ATOM 671 C C . LEU A 1 84 ? 13.430 4.630 -2.225 1.00 91.06 84 LEU A C 1
ATOM 673 O O . LEU A 1 84 ? 12.503 4.958 -1.482 1.00 91.06 84 LEU A O 1
ATOM 677 N N . ALA A 1 85 ? 13.292 3.647 -3.118 1.00 90.38 85 ALA A N 1
ATOM 678 C CA . ALA A 1 85 ? 12.084 2.835 -3.205 1.00 90.38 85 ALA A CA 1
ATOM 679 C C . ALA A 1 85 ? 11.869 1.978 -1.947 1.00 90.38 85 ALA A C 1
ATOM 681 O O . ALA A 1 85 ? 10.731 1.873 -1.487 1.00 90.38 85 ALA A O 1
ATOM 682 N N . LYS A 1 86 ? 12.940 1.413 -1.370 1.00 90.81 86 LYS A N 1
ATOM 683 C CA . LYS A 1 86 ? 12.876 0.671 -0.102 1.00 90.81 86 LYS A CA 1
ATOM 684 C C . LYS A 1 86 ? 12.453 1.569 1.056 1.00 90.81 86 LYS A C 1
ATOM 686 O O . LYS A 1 86 ? 11.519 1.212 1.760 1.00 90.81 86 LYS A O 1
ATOM 691 N N . ILE A 1 87 ? 13.081 2.73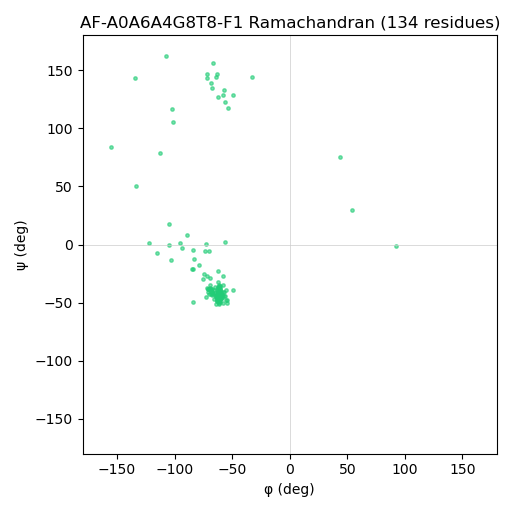8 1.209 1.00 91.12 87 ILE A N 1
ATOM 692 C CA . ILE A 1 87 ? 12.748 3.701 2.274 1.00 91.12 87 ILE A CA 1
ATOM 693 C C . ILE A 1 87 ? 11.255 4.047 2.228 1.00 91.12 87 ILE A C 1
ATOM 695 O O . ILE A 1 87 ? 10.556 3.917 3.229 1.00 91.12 87 ILE A O 1
ATOM 699 N N . ARG A 1 88 ? 10.729 4.369 1.040 1.00 90.88 88 ARG A N 1
ATOM 700 C CA . ARG A 1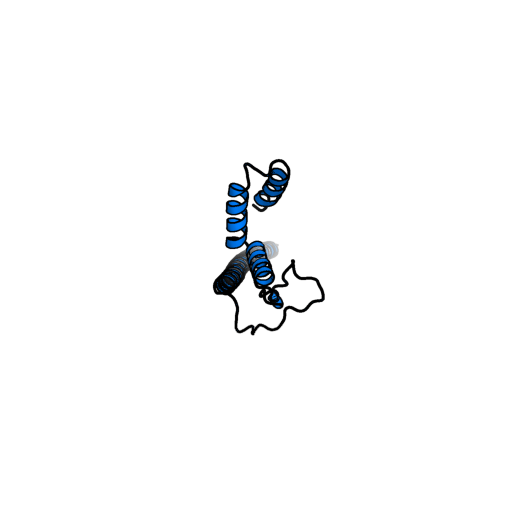 88 ? 9.298 4.669 0.859 1.00 90.88 88 ARG A CA 1
ATOM 701 C C . ARG A 1 88 ? 8.383 3.505 1.226 1.00 90.88 88 ARG A C 1
ATOM 703 O O . ARG A 1 88 ? 7.288 3.724 1.739 1.00 90.88 88 ARG A O 1
ATOM 710 N N . LEU A 1 89 ? 8.783 2.272 0.912 1.00 92.44 89 LEU A N 1
ATOM 711 C CA . LEU A 1 89 ? 8.019 1.093 1.306 1.00 92.44 89 LEU A CA 1
ATOM 712 C C . LEU A 1 89 ? 7.966 0.975 2.835 1.00 92.44 89 LEU A C 1
ATOM 714 O O . LEU A 1 89 ? 6.877 0.790 3.377 1.00 92.44 89 LEU A O 1
ATOM 718 N N . THR A 1 90 ? 9.104 1.140 3.513 1.00 91.06 90 THR A N 1
ATOM 719 C CA . THR A 1 90 ? 9.191 1.114 4.979 1.00 91.06 90 THR A CA 1
ATOM 720 C C . THR A 1 90 ? 8.294 2.178 5.611 1.00 91.06 90 THR A C 1
ATOM 722 O O . THR A 1 90 ? 7.432 1.835 6.418 1.00 91.06 90 THR A O 1
ATOM 725 N N . GLU A 1 91 ? 8.391 3.432 5.161 1.00 91.88 91 GLU A N 1
ATOM 726 C CA . GLU A 1 91 ? 7.558 4.544 5.649 1.00 91.88 91 GLU A CA 1
ATOM 727 C C . GLU A 1 91 ? 6.052 4.264 5.491 1.00 91.88 91 GLU A C 1
ATOM 729 O O . GLU A 1 91 ? 5.244 4.553 6.377 1.00 91.88 91 GLU A O 1
ATOM 734 N N . LEU A 1 92 ? 5.641 3.674 4.361 1.00 91.44 92 LEU A N 1
ATOM 735 C CA . LEU A 1 92 ? 4.238 3.327 4.118 1.00 91.44 92 LEU A CA 1
ATOM 736 C C . LEU A 1 92 ? 3.746 2.197 5.028 1.00 91.44 92 LEU A C 1
ATOM 738 O O . LEU A 1 92 ? 2.591 2.229 5.464 1.00 91.44 92 LEU A O 1
ATOM 742 N N . ILE A 1 93 ? 4.591 1.200 5.294 1.00 90.12 93 ILE A N 1
ATOM 743 C CA . ILE A 1 93 ? 4.269 0.096 6.202 1.00 90.12 93 ILE A CA 1
ATOM 744 C C . ILE A 1 93 ? 4.117 0.625 7.630 1.00 90.12 93 ILE A C 1
ATOM 746 O O . ILE A 1 93 ? 3.119 0.316 8.282 1.00 90.12 93 ILE A O 1
ATOM 750 N N . GLU A 1 94 ? 5.053 1.449 8.097 1.00 90.31 94 GLU A N 1
ATOM 751 C CA . GLU A 1 94 ? 5.016 2.063 9.430 1.00 90.31 94 GLU A CA 1
ATOM 752 C C . GLU A 1 94 ? 3.783 2.956 9.597 1.00 90.31 94 GLU A C 1
ATOM 754 O O . GLU A 1 94 ? 2.962 2.710 10.479 1.00 90.31 94 GLU A O 1
ATOM 759 N N . SER A 1 95 ? 3.532 3.868 8.651 1.00 89.94 95 SER A N 1
ATOM 760 C CA . SER A 1 95 ? 2.332 4.717 8.673 1.00 89.94 95 SER A CA 1
ATOM 761 C C . SER A 1 95 ? 1.028 3.908 8.689 1.00 89.94 95 SER A C 1
ATOM 763 O O . SER A 1 95 ? 0.027 4.324 9.280 1.00 89.94 95 SER A O 1
ATOM 765 N N . SER A 1 96 ? 0.993 2.753 8.017 1.00 89.69 96 SER A N 1
ATOM 766 C CA . SER A 1 96 ? -0.179 1.875 8.038 1.00 89.69 96 SER A CA 1
ATOM 767 C C . SER A 1 96 ? -0.365 1.191 9.390 1.00 89.69 96 SER A C 1
ATOM 769 O O . SER A 1 96 ? -1.508 1.056 9.832 1.00 89.69 96 SER A O 1
ATOM 771 N N . LYS A 1 97 ? 0.725 0.773 10.045 1.00 88.62 97 LYS A N 1
ATOM 772 C CA . LYS A 1 97 ? 0.689 0.198 11.397 1.00 88.62 97 LYS A CA 1
ATOM 773 C C . LYS A 1 97 ? 0.196 1.226 12.407 1.00 88.62 97 LYS A C 1
ATOM 775 O O . LYS A 1 97 ? -0.716 0.912 13.165 1.00 88.62 97 LYS A O 1
ATOM 780 N N . ASP A 1 98 ? 0.680 2.462 12.332 1.00 89.38 98 ASP A N 1
ATOM 781 C CA . ASP A 1 98 ? 0.237 3.549 13.213 1.00 89.38 98 ASP A CA 1
ATOM 782 C C . ASP A 1 98 ? -1.259 3.833 13.048 1.00 89.38 98 ASP A C 1
ATOM 784 O O . ASP A 1 98 ? -2.013 3.911 14.018 1.00 89.38 98 ASP A O 1
ATOM 788 N N . LYS A 1 99 ? -1.739 3.901 11.800 1.00 88.06 99 LYS A N 1
ATOM 789 C CA . LYS A 1 99 ? -3.174 4.068 11.511 1.00 88.06 99 LYS A CA 1
ATOM 790 C C . LYS A 1 99 ? -4.011 2.909 12.039 1.00 88.06 99 LYS A C 1
ATOM 792 O O . LYS A 1 99 ? -5.146 3.123 12.462 1.00 88.06 99 LYS A O 1
ATOM 797 N N . GLN A 1 100 ? -3.494 1.685 11.979 1.00 88.44 100 GLN A N 1
ATOM 798 C CA . GLN A 1 100 ? -4.173 0.520 12.532 1.00 88.44 100 GLN A CA 1
ATOM 799 C C . GLN A 1 100 ? -4.193 0.567 14.064 1.00 88.44 100 GLN A C 1
ATOM 801 O O . GLN A 1 100 ? -5.248 0.326 14.647 1.00 88.44 100 GLN A O 1
ATOM 806 N N . ALA A 1 101 ? -3.083 0.939 14.702 1.00 90.19 101 ALA A N 1
ATOM 807 C CA . ALA A 1 101 ? -2.988 1.102 16.149 1.00 90.19 101 ALA A CA 1
ATOM 808 C C . ALA A 1 101 ? -3.988 2.149 16.665 1.00 90.19 101 ALA A C 1
ATOM 810 O O . ALA A 1 101 ? -4.753 1.862 17.583 1.00 90.19 101 ALA A O 1
ATOM 811 N N . LEU A 1 102 ? -4.081 3.305 15.999 1.00 91.94 102 LEU A N 1
ATOM 812 C CA . LEU A 1 102 ? -5.061 4.347 16.324 1.00 91.94 102 LEU A CA 1
ATOM 813 C C . LEU A 1 102 ? -6.509 3.849 16.214 1.00 91.94 102 LEU A C 1
ATOM 815 O O . LEU A 1 102 ? -7.342 4.148 17.068 1.00 91.94 102 LEU A O 1
ATOM 819 N N . ARG A 1 103 ? -6.826 3.057 15.181 1.00 91.19 103 ARG A N 1
ATOM 820 C CA . ARG A 1 103 ? -8.164 2.456 15.034 1.00 91.19 103 ARG A CA 1
ATOM 821 C C . ARG A 1 103 ? -8.473 1.468 16.153 1.00 91.19 103 ARG A C 1
ATOM 823 O O . ARG A 1 103 ? -9.589 1.473 16.658 1.00 91.19 103 ARG A O 1
ATOM 830 N N . ILE A 1 104 ? -7.505 0.635 16.535 1.00 92.75 104 ILE A N 1
ATOM 831 C CA . ILE A 1 104 ? -7.660 -0.318 17.641 1.00 92.75 104 ILE A CA 1
ATOM 832 C C . ILE A 1 104 ? -7.902 0.438 18.950 1.00 92.75 104 ILE A C 1
ATOM 834 O O . ILE A 1 104 ? -8.832 0.103 19.677 1.00 92.75 104 ILE A O 1
ATOM 838 N N . GLN A 1 105 ? -7.132 1.494 19.215 1.00 93.75 105 GLN A N 1
ATOM 839 C CA . GLN A 1 105 ? -7.296 2.319 20.410 1.00 93.75 105 GLN A CA 1
ATOM 840 C C . GLN A 1 105 ? -8.688 2.963 20.482 1.00 93.75 105 GLN A C 1
ATOM 842 O O . GLN A 1 105 ? -9.323 2.928 21.533 1.00 93.75 105 GLN A O 1
ATOM 847 N N . ALA A 1 106 ? -9.198 3.480 19.360 1.00 94.00 106 ALA A N 1
ATOM 848 C CA . ALA A 1 106 ? -10.547 4.038 19.293 1.00 94.00 106 ALA A CA 1
ATOM 849 C C . ALA A 1 106 ? -11.637 2.990 19.594 1.00 94.00 106 ALA A C 1
ATOM 851 O O . ALA A 1 106 ? -12.602 3.289 20.294 1.00 94.00 106 ALA A O 1
ATOM 852 N N . VAL A 1 107 ? -11.475 1.755 19.106 1.00 94.81 107 VAL A N 1
ATOM 853 C CA . VAL A 1 107 ? -12.406 0.651 19.401 1.00 94.81 107 VAL A CA 1
ATOM 854 C C . VAL A 1 107 ? -12.362 0.267 20.881 1.00 94.81 107 VAL A C 1
ATOM 856 O O . VAL A 1 107 ? -13.410 0.059 21.486 1.00 94.81 107 VAL A O 1
ATOM 859 N N . LEU A 1 108 ? -11.170 0.191 21.479 1.00 95.00 108 LEU A N 1
ATOM 860 C CA . LEU A 1 108 ? -11.019 -0.139 22.899 1.00 95.00 108 LEU A CA 1
ATOM 861 C C . LEU A 1 108 ? -11.682 0.907 23.802 1.00 95.00 108 LEU A C 1
ATOM 863 O O . LEU A 1 108 ? -12.435 0.526 24.693 1.00 95.00 108 LEU A O 1
ATOM 867 N N . ALA A 1 109 ? -11.480 2.196 23.518 1.00 94.50 109 ALA A N 1
ATOM 868 C CA . ALA A 1 109 ? -12.132 3.280 24.253 1.00 94.50 109 ALA A CA 1
ATOM 869 C C . ALA A 1 109 ? -13.667 3.208 24.144 1.00 94.50 109 ALA A C 1
ATOM 871 O O . ALA A 1 109 ? -14.371 3.344 25.141 1.00 94.50 109 ALA A O 1
ATOM 872 N N . GLY A 1 110 ? -14.198 2.921 22.948 1.00 95.44 110 GLY A N 1
ATOM 873 C CA . GLY A 1 110 ? -15.639 2.729 22.759 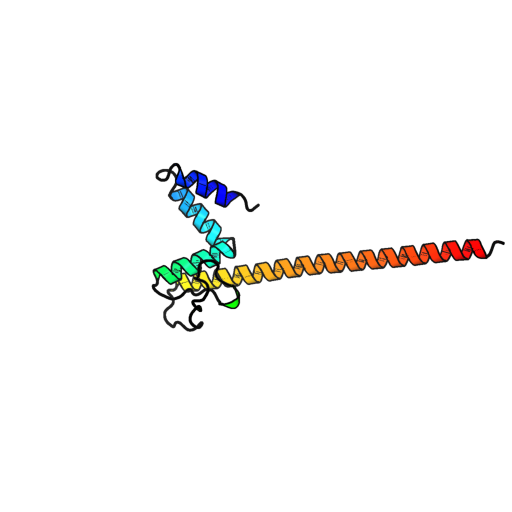1.00 95.44 110 GLY A CA 1
ATOM 874 C C . GLY A 1 110 ? -16.204 1.540 23.548 1.00 95.44 110 GLY A C 1
ATOM 875 O O . GLY A 1 110 ? -17.305 1.620 24.085 1.00 95.44 110 GLY A O 1
ATOM 876 N N . ASN A 1 111 ? -15.446 0.448 23.666 1.00 95.94 111 ASN A N 1
ATOM 877 C CA . ASN A 1 111 ? -15.861 -0.713 24.457 1.00 95.94 111 ASN A CA 1
ATOM 878 C C . ASN A 1 111 ? -15.870 -0.429 25.967 1.00 95.94 111 ASN A C 1
ATOM 880 O O . ASN A 1 111 ? -16.707 -0.976 26.682 1.00 95.94 111 ASN A O 1
ATOM 884 N N . GLU A 1 112 ? -14.947 0.396 26.460 1.00 96.31 112 GLU A N 1
ATOM 885 C CA . GLU A 1 112 ? -14.887 0.801 27.869 1.00 96.31 112 GLU A CA 1
ATOM 886 C C . GLU A 1 112 ? -16.073 1.696 28.259 1.00 96.31 112 GLU A C 1
ATOM 888 O O . GLU A 1 112 ? -16.699 1.485 29.300 1.00 96.31 112 GLU A O 1
ATOM 893 N N . GLU A 1 113 ? -16.460 2.612 27.370 1.00 95.62 113 GLU A N 1
ATOM 894 C CA . GLU A 1 113 ? -17.676 3.416 27.521 1.00 95.62 113 GLU A CA 1
ATOM 895 C C . GLU A 1 113 ? -18.933 2.531 27.572 1.00 95.62 113 GLU A C 1
ATOM 897 O O . GLU A 1 113 ? -19.751 2.655 28.483 1.00 95.62 113 GLU A O 1
ATOM 902 N N . LEU A 1 114 ? -19.067 1.572 26.648 1.00 95.81 114 LEU A N 1
ATOM 903 C CA . LEU A 1 114 ? -20.201 0.639 26.637 1.00 95.81 114 LEU A CA 1
ATOM 904 C C . LEU A 1 114 ? -20.282 -0.212 27.911 1.00 95.81 114 LEU A C 1
ATOM 906 O O . LEU A 1 114 ? -21.377 -0.444 28.421 1.00 95.81 114 LEU A O 1
ATOM 910 N N . ARG A 1 115 ? -19.139 -0.663 28.447 1.00 96.12 115 ARG A N 1
ATOM 911 C CA . ARG A 1 115 ? -19.090 -1.372 29.737 1.00 96.12 115 ARG A CA 1
ATOM 912 C C . ARG A 1 115 ? -19.576 -0.489 30.881 1.00 96.12 115 ARG A C 1
ATOM 914 O O . ARG A 1 115 ? -20.413 -0.924 31.660 1.00 96.12 115 ARG A O 1
ATOM 921 N N . SER A 1 116 ? -19.129 0.763 30.923 1.00 95.38 116 SER A N 1
ATOM 922 C CA . SER A 1 116 ? -19.546 1.718 31.955 1.00 95.38 116 SER A CA 1
ATOM 923 C C . SER A 1 116 ? -21.057 1.995 31.906 1.00 95.38 116 SER A C 1
ATOM 925 O O . SER A 1 116 ? -21.714 2.103 32.942 1.00 95.38 116 SER A O 1
ATOM 927 N N . GLN A 1 117 ? -21.637 2.058 30.703 1.00 95.25 117 GLN A N 1
ATOM 928 C CA . GLN A 1 117 ? -23.086 2.192 30.520 1.00 95.25 117 GLN A CA 1
ATOM 929 C C . GLN A 1 117 ? -23.854 0.947 30.980 1.00 95.25 117 GLN A C 1
ATOM 931 O O . GLN A 1 117 ? -24.905 1.087 31.608 1.00 95.25 117 GLN A O 1
ATOM 936 N N . LEU A 1 118 ? -23.340 -0.255 30.700 1.00 95.31 118 LEU A N 1
ATOM 937 C CA . LEU A 1 118 ? -23.933 -1.506 31.182 1.00 95.31 118 LEU A CA 1
ATOM 938 C C . LEU A 1 118 ? -23.936 -1.569 32.712 1.00 95.31 118 LEU A C 1
ATOM 940 O O . LEU A 1 118 ? -24.997 -1.793 33.289 1.00 95.31 118 LEU A O 1
ATOM 944 N N . ASP A 1 119 ? -22.811 -1.264 33.363 1.00 95.50 119 ASP A N 1
ATOM 945 C CA . ASP A 1 119 ? -22.714 -1.243 34.828 1.00 95.50 119 ASP A CA 1
ATOM 946 C C . ASP A 1 119 ? -23.726 -0.262 35.447 1.00 95.50 119 ASP A C 1
ATOM 948 O O . ASP A 1 119 ? -24.384 -0.559 36.450 1.00 95.50 119 ASP A O 1
ATOM 952 N N . LEU A 1 120 ? -23.905 0.914 34.831 1.00 94.88 120 LEU A N 1
ATOM 953 C CA . LEU A 1 120 ? -24.888 1.898 35.283 1.00 94.88 120 LEU A CA 1
ATOM 954 C C . LEU A 1 120 ? -26.323 1.369 35.158 1.00 94.88 120 LEU A C 1
ATOM 956 O O . LEU A 1 120 ? -27.130 1.549 36.077 1.00 94.88 120 LEU A O 1
ATOM 960 N N . ILE A 1 121 ? -26.649 0.725 34.034 1.00 94.19 121 ILE A N 1
ATOM 961 C CA . ILE A 1 121 ? -27.963 0.115 33.811 1.00 94.19 121 ILE A CA 1
ATOM 962 C C . ILE A 1 121 ? -28.206 -0.973 34.856 1.00 94.19 121 ILE A C 1
ATOM 964 O O . ILE A 1 121 ? -29.241 -0.931 35.522 1.00 94.19 121 ILE A O 1
ATOM 968 N N . GLU A 1 122 ? -27.247 -1.877 3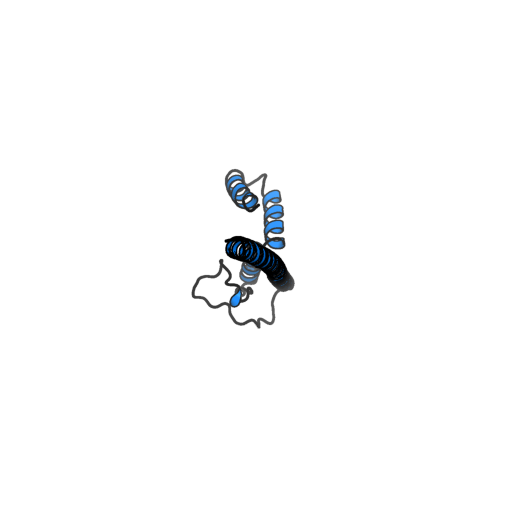5.064 1.00 93.06 122 GLU A N 1
ATOM 969 C CA . GLU A 1 122 ? -27.332 -2.970 36.037 1.00 93.06 122 GLU A CA 1
ATOM 970 C C . GLU A 1 122 ? -27.583 -2.457 37.461 1.00 93.06 122 GLU A C 1
ATOM 972 O O . GLU A 1 122 ? -28.480 -2.953 38.160 1.00 93.06 122 GLU A O 1
ATOM 977 N N . GLN A 1 123 ? -26.869 -1.406 37.878 1.00 91.44 123 GLN A N 1
ATOM 978 C CA . GLN A 1 123 ? -27.092 -0.751 39.169 1.00 91.44 123 GLN A CA 1
ATOM 979 C C . GLN A 1 123 ? -28.497 -0.148 39.279 1.00 91.44 123 GLN A C 1
ATOM 981 O O . GLN A 1 123 ? -29.153 -0.277 40.319 1.00 91.44 123 GLN A O 1
ATOM 986 N N . GLN A 1 124 ? -28.987 0.513 38.227 1.00 90.69 124 GLN A N 1
ATOM 987 C CA . GLN A 1 124 ? -30.328 1.099 38.219 1.00 90.69 124 GLN A CA 1
ATOM 988 C C . GLN A 1 124 ? -31.426 0.032 38.268 1.00 90.69 124 GLN A C 1
ATOM 990 O O . GLN A 1 124 ? -32.403 0.202 39.002 1.00 90.69 124 GLN A O 1
ATOM 995 N N . THR A 1 125 ? -31.285 -1.067 37.523 1.00 87.81 125 THR A N 1
ATOM 996 C CA . THR A 1 125 ? -32.221 -2.199 37.589 1.00 87.81 125 THR A CA 1
ATOM 997 C C . THR A 1 125 ? -32.213 -2.857 38.962 1.00 87.81 125 THR A C 1
ATOM 999 O O . THR A 1 125 ? -33.286 -3.092 39.516 1.00 87.81 125 THR A O 1
ATOM 1002 N N . SER A 1 126 ? -31.038 -3.062 39.564 1.00 84.94 126 SER A N 1
ATOM 1003 C CA . SER A 1 126 ? -30.918 -3.657 40.903 1.00 84.94 126 SER A CA 1
ATOM 1004 C C . SER A 1 126 ? -31.616 -2.808 41.970 1.00 84.94 126 SER A C 1
ATOM 1006 O O . SER A 1 126 ? -32.369 -3.330 42.793 1.00 84.94 126 SER A O 1
ATOM 1008 N N . LYS A 1 127 ? -31.452 -1.476 41.914 1.00 80.81 127 LYS A N 1
ATOM 1009 C CA . LYS A 1 127 ? -32.153 -0.536 42.807 1.00 80.81 127 LYS A CA 1
ATOM 1010 C C . LYS A 1 127 ? -33.672 -0.580 42.634 1.00 80.81 127 LYS A C 1
ATOM 1012 O O . LYS A 1 127 ? -34.392 -0.550 43.630 1.00 80.81 127 LYS A O 1
ATOM 1017 N N . ARG A 1 128 ? -34.174 -0.665 41.394 1.00 75.00 128 ARG A N 1
ATOM 1018 C CA . ARG A 1 128 ? -35.622 -0.778 41.146 1.00 75.00 128 ARG A CA 1
ATOM 1019 C C . ARG A 1 128 ? -36.187 -2.067 41.733 1.00 75.00 128 ARG A C 1
ATOM 1021 O O . ARG A 1 128 ? -37.178 -1.995 42.448 1.00 75.00 128 ARG A O 1
ATOM 1028 N N . ILE A 1 129 ? -35.553 -3.212 41.483 1.00 72.25 129 ILE A N 1
ATOM 1029 C CA . ILE A 1 129 ? -36.022 -4.516 41.983 1.00 72.25 129 ILE A CA 1
ATOM 1030 C C . ILE A 1 129 ? -36.055 -4.536 43.521 1.00 72.25 129 ILE A C 1
ATOM 1032 O O . ILE A 1 129 ? -37.065 -4.928 44.103 1.00 72.25 129 ILE A O 1
ATOM 1036 N N . GLY A 1 130 ? -35.012 -4.027 44.187 1.00 65.44 130 GLY A N 1
ATOM 1037 C CA . GLY A 1 130 ? -34.984 -3.921 45.653 1.00 65.44 130 GLY A CA 1
ATOM 1038 C C . GLY A 1 130 ? -36.083 -3.018 46.229 1.00 65.44 130 GLY A C 1
ATOM 1039 O O . GLY A 1 130 ? -36.651 -3.324 47.274 1.00 65.44 130 GLY A O 1
ATOM 1040 N N . SER A 1 131 ? -36.446 -1.940 45.526 1.00 62.72 131 SER A N 1
ATOM 1041 C CA . SER A 1 131 ? -37.526 -1.043 45.953 1.00 62.72 131 SER A CA 1
ATOM 1042 C C . SER A 1 131 ? -38.928 -1.648 45.800 1.00 62.72 131 SER A C 1
ATOM 1044 O O . SER A 1 131 ? -39.822 -1.264 46.549 1.00 62.72 131 SER A O 1
ATOM 1046 N N . TYR A 1 132 ? -39.138 -2.578 44.861 1.00 58.53 132 TYR A N 1
ATOM 1047 C CA . TYR A 1 132 ? -40.409 -3.306 44.735 1.00 58.53 132 TYR A CA 1
ATOM 1048 C C . TYR A 1 132 ? -40.573 -4.378 45.820 1.00 58.53 132 TYR A C 1
ATOM 1050 O O . TYR A 1 132 ? -41.692 -4.644 46.241 1.00 58.53 132 TYR A O 1
AT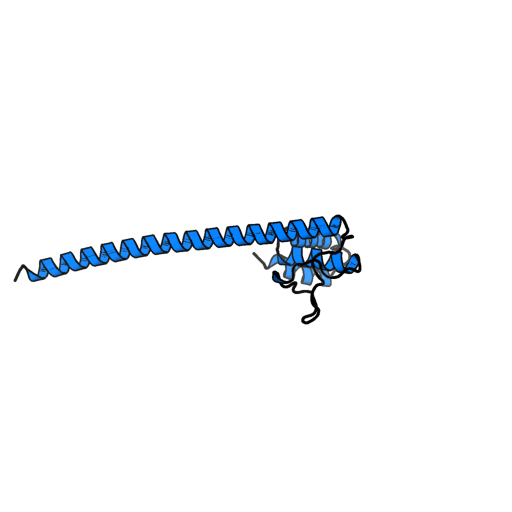OM 1058 N N . SER A 1 133 ? -39.471 -4.954 46.310 1.00 58.38 133 SER A N 1
ATOM 1059 C CA . SER A 1 133 ? -39.509 -6.015 47.324 1.00 58.38 133 SER A CA 1
ATOM 1060 C C . SER A 1 133 ? -39.735 -5.517 48.760 1.00 58.38 133 SER A C 1
ATOM 1062 O O . SER A 1 133 ? -40.103 -6.320 49.606 1.00 58.38 133 SER A O 1
ATOM 1064 N N . ASN A 1 134 ? -39.527 -4.223 49.040 1.00 55.94 134 ASN A N 1
ATOM 1065 C CA . ASN A 1 134 ? -39.708 -3.619 50.372 1.00 55.94 134 ASN A CA 1
ATOM 1066 C C . ASN A 1 134 ? -41.098 -2.990 50.601 1.00 55.94 134 ASN A C 1
ATOM 1068 O O . ASN A 1 134 ? -41.360 -2.490 51.691 1.00 55.94 134 ASN A O 1
ATOM 1072 N N . ASN A 1 135 ? -41.971 -2.981 49.590 1.00 52.75 135 ASN A N 1
ATOM 1073 C CA . ASN A 1 135 ? -43.308 -2.374 49.658 1.00 52.75 135 ASN A CA 1
ATOM 1074 C C . ASN A 1 135 ? -44.448 -3.410 49.779 1.00 52.75 135 ASN A C 1
ATOM 1076 O O . ASN A 1 135 ? -45.605 -3.072 49.520 1.00 52.75 135 ASN A O 1
ATOM 1080 N N . HIS A 1 136 ? -44.137 -4.651 50.168 1.00 44.94 136 HIS A N 1
ATOM 1081 C CA . HIS A 1 136 ? -45.110 -5.704 50.474 1.00 44.94 136 HIS A CA 1
ATOM 1082 C C . HIS A 1 136 ? -44.916 -6.254 51.882 1.00 44.94 136 HIS A C 1
ATOM 1084 O O . HIS A 1 136 ? -43.747 -6.474 52.266 1.00 44.94 136 HIS A O 1
#

Foldseek 3Di:
DPPPPVVVVVVCVVPPPVCVVVVVVVLVVQCQQDLLSLLVVQCVLCVVVVHFRQPDVVVPRPPDDPPDDRPDNDDPDRDPVSVVSNVSSVVNVVVVVVVVVVVVVVVVVVVVVVVVVVVVVVVVVVVVVVVVVVPD

Organism: NCBI:txid129364

Radius of gyration: 26.43 Å; Cα contacts (8 Å, |Δi|>4): 72; chains: 1; bounding box: 72×30×78 Å